Protein AF-A0A2S6TPW4-F1 (afdb_monomer_lite)

Secondary structure (DSSP, 8-state):
------------PPP-S------------PPP-EEE---BSTT--HHHHHHHHHHHHHTT-SEEE--------HHHHHHSPSPB--HHHHHHHHHTT-SS-EEE-

Sequence (105 aa):
MCKRRHVNAEKVVWLGGPVTSLLTENTGASMKFGVNLINFGPSATPEMLIRWVRIAEGLGYNSILTSDHVAITKDVATKYPAPFYEPISTLGWLAGVTTKVEIGT

Structure (mmCIF, N/CA/C/O backbone):
data_AF-A0A2S6TPW4-F1
#
_entry.id   AF-A0A2S6TPW4-F1
#
loop_
_atom_site.group_PDB
_atom_site.id
_atom_site.type_symbol
_atom_site.label_atom_id
_atom_site.label_alt_id
_atom_site.label_comp_id
_atom_site.label_asym_id
_atom_site.label_entity_id
_atom_site.label_seq_id
_atom_site.pdbx_PDB_ins_code
_atom_site.Cartn_x
_atom_site.Cartn_y
_atom_site.Cartn_z
_atom_site.occupancy
_atom_site.B_iso_or_equiv
_atom_site.auth_seq_id
_atom_site.auth_comp_id
_atom_site.auth_asym_id
_atom_site.auth_atom_id
_atom_site.pdbx_PDB_model_num
ATOM 1 N N . MET A 1 1 ? 16.940 10.076 -1.989 1.00 33.78 1 MET A N 1
ATOM 2 C CA . MET A 1 1 ? 17.588 10.732 -0.830 1.00 33.78 1 MET A CA 1
ATOM 3 C C . MET A 1 1 ? 16.483 11.402 -0.016 1.00 33.78 1 MET A C 1
ATOM 5 O O . MET A 1 1 ? 16.093 12.517 -0.332 1.00 33.78 1 MET A O 1
ATOM 9 N N . CYS A 1 2 ? 15.880 10.694 0.943 1.00 29.67 2 CYS A N 1
ATOM 10 C CA . CYS A 1 2 ? 14.821 11.256 1.783 1.00 29.67 2 CYS A CA 1
ATOM 11 C C . CYS A 1 2 ? 15.464 12.236 2.775 1.00 29.67 2 CYS A C 1
ATOM 13 O O . CYS A 1 2 ? 16.160 11.822 3.702 1.00 29.67 2 CYS A O 1
ATOM 15 N N . LYS A 1 3 ? 15.316 13.545 2.543 1.00 35.41 3 LYS A N 1
ATOM 16 C CA . LYS A 1 3 ? 15.705 14.550 3.536 1.00 35.41 3 LYS A CA 1
ATOM 17 C C . LYS A 1 3 ? 14.727 14.432 4.705 1.00 35.41 3 LYS A C 1
ATOM 19 O O . LYS A 1 3 ? 13.553 14.755 4.539 1.00 35.41 3 LYS A O 1
ATOM 24 N N . ARG A 1 4 ? 15.213 14.007 5.880 1.00 37.47 4 ARG A N 1
ATOM 25 C CA . ARG A 1 4 ? 14.509 14.214 7.156 1.00 37.47 4 ARG A CA 1
ATOM 26 C C . ARG A 1 4 ? 14.194 15.705 7.266 1.00 37.47 4 ARG A C 1
ATOM 28 O O . ARG A 1 4 ? 15.103 16.501 7.490 1.00 37.47 4 ARG A O 1
ATOM 35 N N . ARG A 1 5 ? 12.932 16.091 7.087 1.00 35.00 5 ARG A N 1
ATOM 36 C CA . ARG A 1 5 ? 12.475 17.413 7.516 1.00 35.00 5 ARG A CA 1
ATOM 37 C C . ARG A 1 5 ? 12.225 17.329 9.015 1.00 35.00 5 ARG A C 1
ATOM 39 O O . ARG A 1 5 ? 11.480 16.465 9.467 1.00 35.00 5 ARG A O 1
ATOM 46 N N . HIS A 1 6 ? 12.885 18.195 9.775 1.00 34.25 6 HIS A N 1
ATOM 47 C CA . HIS A 1 6 ? 12.424 18.541 11.112 1.00 34.25 6 HIS A CA 1
ATOM 48 C C . HIS A 1 6 ? 11.032 19.155 10.979 1.00 34.25 6 HIS A C 1
ATOM 50 O O . HIS A 1 6 ? 10.843 20.111 10.227 1.00 34.25 6 HIS A O 1
ATOM 56 N N . VAL A 1 7 ? 10.063 18.564 11.667 1.00 38.91 7 VAL A N 1
ATOM 57 C CA . VAL A 1 7 ? 8.724 19.128 11.807 1.00 38.91 7 VAL A CA 1
ATOM 58 C C . VAL A 1 7 ? 8.819 20.151 12.938 1.00 38.91 7 VAL A C 1
ATOM 60 O O . VAL A 1 7 ? 9.134 19.785 14.069 1.00 38.91 7 VAL A O 1
ATOM 63 N N . ASN A 1 8 ? 8.644 21.434 12.619 1.00 30.70 8 ASN A N 1
ATOM 64 C CA . ASN A 1 8 ? 8.593 22.503 13.614 1.00 30.70 8 ASN A CA 1
ATOM 65 C C . ASN A 1 8 ? 7.239 22.449 14.329 1.00 30.70 8 ASN A C 1
ATOM 67 O O . ASN A 1 8 ? 6.196 22.508 13.682 1.00 30.70 8 ASN A O 1
ATOM 71 N N . ALA A 1 9 ? 7.265 22.343 15.656 1.00 37.16 9 ALA A N 1
ATOM 72 C CA . ALA A 1 9 ? 6.098 22.553 16.499 1.00 37.16 9 ALA A CA 1
ATOM 73 C C . ALA A 1 9 ? 5.918 24.063 16.707 1.00 37.16 9 ALA A C 1
ATOM 75 O O . ALA A 1 9 ? 6.711 24.691 17.410 1.00 37.16 9 ALA A O 1
ATOM 76 N N . GLU A 1 10 ? 4.894 24.656 16.098 1.00 34.25 10 GLU A N 1
ATOM 77 C CA . GLU A 1 10 ? 4.501 26.028 16.409 1.00 34.25 10 GLU A CA 1
ATOM 78 C C . GLU A 1 10 ? 3.809 26.060 17.776 1.00 34.25 10 GLU A C 1
ATOM 80 O O . GLU A 1 10 ? 2.698 25.565 17.960 1.00 34.25 10 GLU A O 1
ATOM 85 N N . LYS A 1 11 ? 4.501 26.641 18.757 1.00 33.03 11 LYS A N 1
ATOM 86 C CA . LYS A 1 11 ? 3.910 27.143 19.997 1.00 33.03 11 LYS A CA 1
ATOM 87 C C . LYS A 1 11 ? 3.659 28.635 19.813 1.00 33.03 11 LYS A C 1
ATOM 89 O O . LYS A 1 11 ? 4.618 29.391 19.682 1.00 33.03 11 LYS A O 1
ATOM 94 N N . VAL A 1 12 ? 2.404 29.066 19.875 1.00 31.83 12 VAL A N 1
ATOM 95 C CA . VAL A 1 12 ? 2.058 30.476 20.100 1.00 31.83 12 VAL A CA 1
ATOM 96 C C . VAL A 1 12 ? 1.410 30.566 21.476 1.00 31.83 12 VAL A C 1
ATOM 98 O O . VAL A 1 12 ? 0.277 30.142 21.675 1.00 31.83 12 VAL A O 1
ATOM 101 N N . VAL A 1 13 ? 2.182 31.060 22.445 1.00 29.58 13 VAL A N 1
ATOM 102 C CA . VAL A 1 13 ? 1.741 31.339 23.816 1.00 29.58 13 VAL A CA 1
ATOM 103 C C . VAL A 1 13 ? 1.259 32.786 23.873 1.00 29.58 13 VAL A C 1
ATOM 105 O O . VAL A 1 13 ? 2.036 33.702 23.613 1.00 29.58 13 VAL A O 1
ATOM 108 N N . TRP A 1 14 ? 0.001 32.992 24.260 1.00 26.44 14 TRP A N 1
ATOM 109 C CA . TRP A 1 14 ? -0.501 34.289 24.715 1.00 26.44 14 TRP A CA 1
ATOM 110 C C . TRP A 1 14 ? -0.293 34.392 26.233 1.00 26.44 14 TRP A C 1
ATOM 112 O O . TRP A 1 14 ? -0.812 33.574 26.990 1.00 26.44 14 TRP A O 1
ATOM 122 N N . LEU A 1 15 ? 0.501 35.368 26.682 1.00 32.81 15 LEU A N 1
ATOM 123 C CA . LEU A 1 15 ? 0.763 35.635 28.101 1.00 32.81 15 LEU A CA 1
ATOM 124 C C . LEU A 1 15 ? -0.254 36.653 28.640 1.00 32.81 15 LEU A C 1
ATOM 126 O O . LEU A 1 15 ? -0.275 37.791 28.178 1.00 32.81 15 LEU A O 1
ATOM 130 N N . GLY A 1 16 ? -1.054 36.266 29.640 1.00 37.81 16 GLY A N 1
ATOM 131 C CA . GLY A 1 16 ? -1.912 37.206 30.374 1.00 37.81 16 GLY A CA 1
ATOM 132 C C . GLY A 1 16 ? -2.990 36.559 31.250 1.00 37.81 16 GLY A C 1
ATOM 133 O O . GLY A 1 16 ? -4.167 36.656 30.928 1.00 37.81 16 GL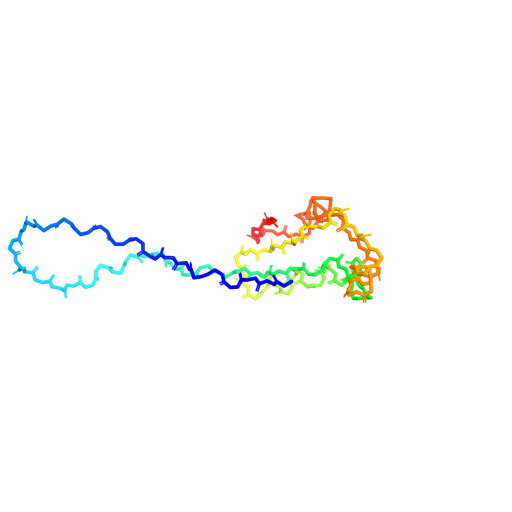Y A O 1
ATOM 134 N N . GLY A 1 17 ? -2.613 35.923 32.364 1.00 36.59 17 GLY A N 1
ATOM 135 C CA . GLY A 1 17 ? -3.550 35.439 33.389 1.00 36.59 17 GLY A CA 1
ATOM 136 C C . GLY A 1 17 ? -2.821 34.854 34.610 1.00 36.59 17 GLY A C 1
ATOM 137 O O . GLY A 1 17 ? -1.721 34.323 34.438 1.00 36.59 17 GLY A O 1
ATOM 138 N N . PRO A 1 18 ? -3.357 34.992 35.841 1.00 36.59 18 PRO A N 1
ATOM 139 C CA . PRO A 1 18 ? -2.655 34.617 37.067 1.00 36.59 18 PRO A CA 1
ATOM 140 C C . PRO A 1 18 ? -2.396 33.108 37.127 1.00 36.59 18 PRO A C 1
ATOM 142 O O . PRO A 1 18 ? -3.265 32.287 36.847 1.00 36.59 18 PRO A O 1
ATOM 145 N N . VAL A 1 19 ? -1.162 32.763 37.493 1.00 49.66 19 VAL A N 1
ATOM 146 C CA . VAL A 1 19 ? -0.646 31.398 37.604 1.00 49.66 19 VAL A CA 1
ATOM 147 C C . VAL A 1 19 ? -1.398 30.659 38.710 1.00 49.6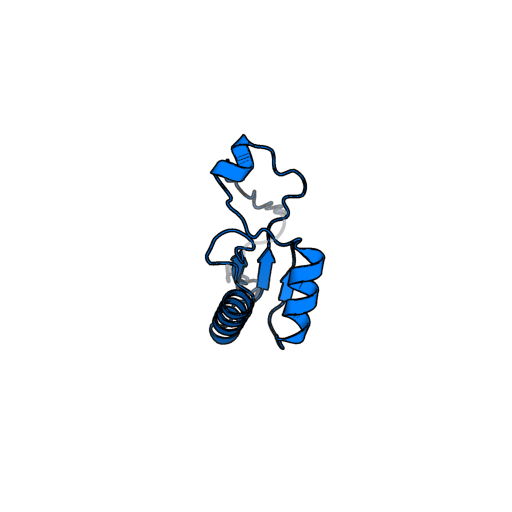6 19 VAL A C 1
ATOM 149 O O . VAL A 1 19 ? -1.174 30.893 39.896 1.00 49.66 19 VAL A O 1
ATOM 152 N N . THR A 1 20 ? -2.295 29.749 38.342 1.00 38.09 20 THR A N 1
ATOM 153 C CA . THR A 1 20 ? -2.834 28.744 39.262 1.00 38.09 20 THR A CA 1
ATOM 154 C C . THR A 1 20 ? -3.009 27.428 38.504 1.00 38.09 20 THR A C 1
ATOM 156 O O . THR A 1 20 ? -3.658 27.379 37.467 1.00 38.09 20 THR A O 1
ATOM 159 N N . SER A 1 21 ? -2.356 26.385 39.023 1.00 38.44 21 SER A N 1
ATOM 160 C CA . SER A 1 21 ? -2.349 24.982 38.577 1.00 38.44 21 SER A CA 1
ATOM 161 C C . SER A 1 21 ? -1.879 24.685 37.143 1.00 38.44 21 SER A C 1
ATOM 163 O O . SER A 1 21 ? -2.656 24.653 36.195 1.00 38.44 21 SER A O 1
ATOM 165 N N . LEU A 1 22 ? -0.599 24.314 37.023 1.00 41.47 22 LEU A N 1
ATOM 166 C CA . LEU A 1 22 ? -0.092 23.432 35.968 1.00 41.47 22 LEU A CA 1
ATOM 167 C C . LEU A 1 22 ? -0.670 22.021 36.179 1.00 41.47 22 LEU A C 1
ATOM 169 O O . LEU A 1 22 ? -0.003 21.140 36.717 1.00 41.47 22 LEU A O 1
ATOM 173 N N . LEU A 1 23 ? -1.921 21.807 35.785 1.00 39.69 23 LEU A N 1
ATOM 174 C CA . LEU A 1 23 ? -2.359 20.484 35.365 1.00 39.69 23 LEU A CA 1
ATOM 175 C C . LEU A 1 23 ? -2.140 20.450 33.861 1.00 39.69 23 LEU A C 1
ATOM 177 O O . LEU A 1 23 ? -2.702 21.250 33.123 1.00 39.69 23 LEU A O 1
ATOM 181 N N . THR A 1 24 ? -1.247 19.572 33.426 1.00 44.38 24 THR A N 1
ATOM 182 C CA . THR A 1 24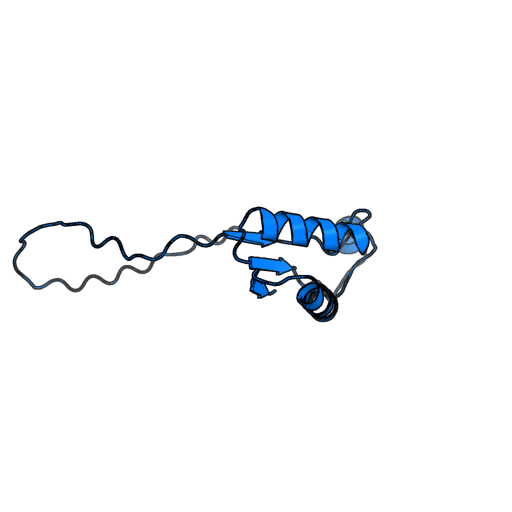 ? -1.065 19.195 32.028 1.00 44.38 24 THR A CA 1
ATOM 183 C C . THR A 1 24 ? -2.425 19.019 31.358 1.00 44.38 24 THR A C 1
ATOM 185 O O . THR A 1 24 ? -3.105 18.022 31.602 1.00 44.38 24 THR A O 1
ATOM 188 N N . GLU A 1 25 ? -2.809 19.960 30.497 1.00 47.03 25 GLU A N 1
ATOM 189 C CA . GLU A 1 25 ? -3.779 19.707 29.440 1.00 47.03 25 GLU A CA 1
ATOM 190 C C . GLU A 1 25 ? -3.165 18.639 28.533 1.00 47.03 25 GLU A C 1
ATOM 192 O O . GLU A 1 25 ? -2.429 18.915 27.584 1.00 47.03 25 GLU A O 1
ATOM 197 N N . ASN A 1 26 ? -3.412 17.379 28.883 1.00 49.81 26 ASN A N 1
ATOM 198 C CA . ASN A 1 26 ? -3.203 16.256 27.995 1.00 49.81 26 ASN A CA 1
ATOM 199 C C . ASN A 1 26 ? -4.235 16.419 26.879 1.00 49.81 26 ASN A C 1
ATOM 201 O O . ASN A 1 26 ? -5.368 15.952 26.997 1.00 49.81 26 ASN A O 1
ATOM 205 N N . THR A 1 27 ? -3.881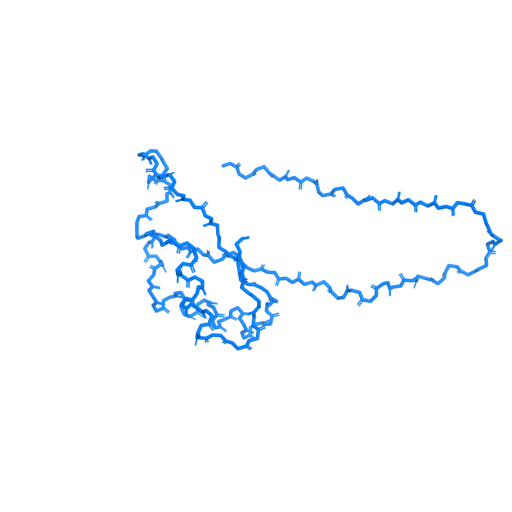 17.168 25.835 1.00 53.03 27 THR A N 1
ATOM 206 C CA . THR A 1 27 ? -4.655 17.187 24.595 1.00 53.03 27 THR A CA 1
ATOM 207 C C . THR A 1 27 ? -4.818 15.729 24.171 1.00 53.03 27 THR A C 1
ATOM 209 O O . THR A 1 27 ? -3.846 15.044 23.871 1.00 53.03 27 THR A O 1
ATOM 212 N N . GLY A 1 28 ? -6.046 15.215 24.261 1.00 53.91 28 GLY A N 1
ATOM 213 C CA . GLY A 1 28 ? -6.395 13.805 24.075 1.00 53.91 28 GLY A CA 1
ATOM 214 C C . GLY A 1 28 ? -6.261 13.311 22.633 1.00 53.91 28 GLY A C 1
ATOM 215 O O . GLY A 1 28 ? -7.115 12.569 22.161 1.00 53.91 28 GLY A O 1
ATOM 216 N N . ALA A 1 29 ? -5.224 13.727 21.909 1.00 65.12 29 ALA A N 1
ATOM 217 C CA . ALA A 1 29 ? -4.874 13.176 20.616 1.00 65.12 29 ALA A CA 1
ATOM 218 C C . ALA A 1 29 ? -3.964 11.962 20.840 1.00 65.12 29 ALA A C 1
ATOM 220 O O . ALA A 1 29 ? -2.751 12.084 21.004 1.00 65.12 29 ALA A O 1
ATOM 221 N N . SER A 1 30 ? -4.558 10.768 20.855 1.00 80.56 30 SER A N 1
ATOM 222 C CA . SER A 1 30 ? -3.794 9.524 20.750 1.00 80.56 30 SER A CA 1
ATOM 223 C C . SER A 1 30 ? -2.947 9.553 19.473 1.00 80.56 30 SER A C 1
ATOM 225 O O . SER A 1 30 ? -3.474 9.823 18.390 1.00 80.56 30 SER A O 1
ATOM 227 N N . MET A 1 31 ? -1.648 9.272 19.590 1.00 91.75 31 MET A N 1
ATOM 228 C CA . MET A 1 31 ? -0.736 9.233 18.445 1.00 91.75 31 MET A CA 1
ATOM 229 C C . MET A 1 31 ? -1.188 8.172 17.431 1.00 91.75 31 MET A C 1
ATOM 231 O O . MET A 1 31 ? -1.376 7.013 17.796 1.00 91.75 31 MET A O 1
ATOM 235 N N . LYS A 1 32 ? -1.350 8.576 16.164 1.00 93.19 32 LYS A N 1
ATOM 236 C CA . LYS A 1 32 ? -1.651 7.669 15.049 1.00 93.19 32 LYS A CA 1
ATOM 237 C C . LYS A 1 32 ? -0.362 7.201 14.374 1.00 93.19 32 LYS A C 1
ATOM 239 O O . LYS A 1 32 ? 0.541 8.007 14.147 1.00 93.19 32 LYS A O 1
ATOM 244 N N . PHE A 1 33 ? -0.309 5.928 13.993 1.00 95.31 33 PHE A N 1
ATOM 245 C CA . PHE A 1 33 ? 0.815 5.339 13.266 1.00 95.31 33 PHE A CA 1
ATOM 246 C C . PHE A 1 33 ? 0.383 4.864 11.882 1.00 95.31 33 PHE A C 1
ATOM 248 O O . PHE A 1 33 ? -0.629 4.179 11.739 1.00 95.31 33 PHE A O 1
ATOM 255 N N . GLY A 1 34 ? 1.185 5.204 10.876 1.00 95.12 34 GLY A N 1
ATOM 256 C CA . GLY A 1 34 ? 1.016 4.745 9.502 1.00 95.12 34 GLY A CA 1
ATOM 257 C C . GLY A 1 34 ? 2.201 3.911 9.030 1.00 95.12 34 GLY A C 1
ATOM 258 O O . GLY A 1 34 ? 3.312 4.045 9.551 1.00 95.12 34 GLY A O 1
ATOM 259 N N . VAL A 1 35 ? 1.972 3.066 8.027 1.00 96.12 35 VAL A N 1
ATOM 260 C CA . VAL A 1 35 ? 3.015 2.268 7.371 1.00 96.12 35 VAL A CA 1
ATOM 261 C C . VAL A 1 35 ? 3.117 2.627 5.893 1.00 96.12 35 VAL A C 1
ATOM 263 O O . VAL A 1 35 ? 2.108 2.762 5.209 1.00 96.12 35 VAL A O 1
ATOM 266 N N . ASN A 1 36 ? 4.345 2.765 5.389 1.00 95.50 36 ASN A N 1
ATOM 267 C CA . ASN A 1 36 ? 4.586 2.932 3.959 1.00 95.50 36 ASN A CA 1
ATOM 268 C C . ASN A 1 36 ? 4.674 1.557 3.281 1.00 95.50 36 ASN A C 1
ATOM 270 O O . ASN A 1 36 ? 5.668 0.844 3.440 1.00 95.50 36 ASN A O 1
ATOM 274 N N . LEU A 1 37 ? 3.641 1.197 2.527 1.00 94.94 37 LEU A N 1
ATOM 275 C CA . LEU A 1 37 ? 3.577 -0.005 1.712 1.00 94.94 37 LEU A CA 1
ATOM 276 C C . LEU A 1 37 ? 4.486 0.139 0.489 1.00 94.94 37 LEU A C 1
ATOM 278 O O . LEU A 1 37 ? 4.394 1.099 -0.275 1.00 94.94 37 LEU A O 1
ATOM 282 N N . ILE A 1 38 ? 5.356 -0.851 0.308 1.00 93.19 38 ILE A N 1
ATOM 283 C CA . ILE A 1 38 ? 6.273 -0.923 -0.827 1.00 93.19 38 ILE A CA 1
ATOM 284 C C . ILE A 1 38 ? 5.539 -1.523 -2.029 1.00 93.19 38 ILE A C 1
ATOM 286 O O . ILE A 1 38 ? 5.111 -2.675 -1.994 1.00 93.19 38 ILE A O 1
ATOM 290 N N . ASN A 1 39 ? 5.422 -0.733 -3.094 1.00 92.56 39 ASN A N 1
ATOM 291 C CA . ASN A 1 39 ? 4.743 -1.052 -4.354 1.00 92.56 39 ASN A CA 1
ATOM 292 C C . ASN A 1 39 ? 5.707 -1.427 -5.492 1.00 92.56 39 ASN A C 1
ATOM 294 O O . ASN A 1 39 ? 5.297 -1.447 -6.654 1.00 92.56 39 ASN A O 1
ATOM 298 N N . PHE A 1 40 ? 6.975 -1.703 -5.177 1.00 92.81 40 PHE A N 1
ATOM 299 C CA . PHE A 1 40 ? 7.976 -2.088 -6.165 1.00 92.81 40 PHE A CA 1
ATOM 300 C C . PHE A 1 40 ? 8.827 -3.291 -5.739 1.00 92.81 40 PHE A C 1
ATOM 302 O O . PHE A 1 40 ? 8.953 -3.617 -4.556 1.00 92.81 40 PHE A O 1
ATOM 309 N N . GLY A 1 41 ? 9.470 -3.914 -6.722 1.00 92.25 41 GLY A N 1
ATOM 310 C CA . GLY A 1 41 ? 10.453 -4.975 -6.548 1.00 92.25 41 GLY A CA 1
ATOM 311 C C . GLY A 1 41 ? 9.861 -6.377 -6.384 1.00 92.25 41 GLY A C 1
ATOM 312 O O . GLY A 1 41 ? 8.644 -6.551 -6.372 1.00 92.25 41 GLY A O 1
ATOM 313 N N . PRO A 1 42 ? 10.717 -7.404 -6.225 1.00 90.81 42 PRO A N 1
ATOM 314 C CA . PRO A 1 42 ? 10.305 -8.813 -6.258 1.00 90.81 42 PRO A CA 1
ATOM 315 C C . PRO A 1 42 ? 9.249 -9.201 -5.215 1.00 90.81 42 PRO A C 1
ATOM 317 O O . PRO A 1 42 ? 8.512 -10.164 -5.406 1.00 90.81 42 PRO A O 1
ATOM 320 N N . SER A 1 43 ? 9.168 -8.451 -4.113 1.00 89.38 43 SER A N 1
ATOM 321 C CA . SER A 1 43 ? 8.194 -8.671 -3.040 1.00 89.38 43 SER A CA 1
ATOM 322 C C . SER A 1 43 ? 6.849 -7.980 -3.281 1.00 89.38 43 SER A C 1
ATOM 324 O O . SER A 1 43 ? 5.908 -8.232 -2.532 1.00 89.38 43 SER A O 1
ATOM 326 N N . ALA A 1 44 ? 6.725 -7.131 -4.303 1.00 93.06 44 ALA A N 1
ATOM 327 C CA . ALA A 1 44 ? 5.468 -6.506 -4.695 1.00 93.06 44 ALA A CA 1
ATOM 328 C C . ALA A 1 44 ? 4.663 -7.466 -5.594 1.00 93.06 44 ALA A C 1
ATOM 330 O O . ALA A 1 44 ? 4.393 -7.200 -6.763 1.00 93.06 44 ALA A O 1
ATOM 331 N N . THR A 1 45 ? 4.291 -8.630 -5.059 1.00 95.56 45 THR A N 1
ATOM 332 C CA . THR A 1 45 ? 3.283 -9.494 -5.695 1.00 95.56 45 THR A CA 1
ATOM 333 C C . THR A 1 45 ? 1.898 -9.153 -5.142 1.00 95.56 45 THR A C 1
ATOM 335 O O . THR A 1 45 ? 1.807 -8.737 -3.981 1.00 95.56 45 THR A O 1
ATOM 338 N N . PRO A 1 46 ? 0.808 -9.343 -5.905 1.00 95.44 46 PRO A N 1
ATOM 339 C CA . PRO A 1 46 ? -0.549 -9.082 -5.420 1.00 95.44 46 PRO A CA 1
ATOM 340 C C . PRO A 1 46 ? -0.861 -9.783 -4.088 1.00 95.44 46 PRO A C 1
ATOM 342 O O . PRO A 1 46 ? -1.389 -9.170 -3.159 1.00 95.44 46 PRO A O 1
ATOM 345 N N . GLU A 1 47 ? -0.459 -11.046 -3.940 1.00 96.50 47 GLU A N 1
ATOM 346 C CA . GLU A 1 47 ? -0.688 -11.829 -2.721 1.00 96.50 47 GLU A CA 1
ATOM 347 C C . GLU A 1 47 ? 0.079 -11.241 -1.537 1.00 96.50 47 GLU A C 1
ATOM 349 O O . GLU A 1 47 ? -0.407 -11.247 -0.405 1.00 96.50 47 GLU A O 1
ATOM 354 N N . MET A 1 48 ? 1.291 -10.744 -1.786 1.00 96.38 48 MET A N 1
ATOM 355 C CA . MET A 1 48 ? 2.120 -10.147 -0.752 1.00 96.38 48 MET A CA 1
ATOM 356 C C . MET A 1 48 ? 1.576 -8.783 -0.320 1.00 96.38 48 MET A C 1
ATOM 358 O O . MET A 1 48 ? 1.520 -8.521 0.879 1.00 96.38 48 MET A O 1
ATOM 362 N N . LEU A 1 49 ? 1.102 -7.954 -1.256 1.00 96.19 49 LEU A N 1
ATOM 363 C CA . LEU A 1 49 ? 0.456 -6.674 -0.946 1.00 96.19 49 LEU A CA 1
ATOM 364 C C . LEU A 1 49 ? -0.782 -6.873 -0.060 1.00 96.19 49 LEU A C 1
ATOM 366 O O . LEU A 1 49 ? -0.898 -6.225 0.980 1.00 96.19 49 LEU A O 1
ATOM 370 N N . ILE A 1 50 ? -1.646 -7.840 -0.395 1.00 97.12 50 ILE A N 1
ATOM 371 C CA . ILE A 1 50 ? -2.804 -8.202 0.440 1.00 97.12 50 ILE A CA 1
ATOM 372 C C . ILE A 1 50 ? -2.355 -8.649 1.837 1.00 97.12 50 ILE A C 1
ATOM 374 O O . ILE A 1 50 ? -2.940 -8.233 2.840 1.00 97.12 50 ILE A O 1
ATOM 378 N N . ARG A 1 51 ? -1.322 -9.500 1.929 1.00 96.81 51 ARG A N 1
ATOM 379 C CA . ARG A 1 51 ? -0.801 -9.966 3.224 1.00 96.81 51 ARG A CA 1
ATOM 380 C C . ARG A 1 51 ? -0.294 -8.810 4.082 1.00 96.81 51 ARG A C 1
ATOM 382 O O . ARG A 1 51 ? -0.671 -8.737 5.247 1.00 96.81 51 ARG A O 1
ATOM 389 N N . TRP A 1 52 ? 0.514 -7.908 3.525 1.00 95.50 52 TRP A N 1
ATOM 390 C CA . TRP A 1 52 ? 1.050 -6.757 4.259 1.00 95.50 52 TRP A CA 1
ATOM 391 C C . TRP A 1 52 ? -0.049 -5.859 4.806 1.00 95.50 52 TRP A C 1
ATOM 393 O O . TRP A 1 52 ? -0.008 -5.476 5.971 1.00 95.50 52 TRP A O 1
ATOM 403 N N . VAL A 1 53 ? -1.049 -5.575 3.979 1.00 96.31 53 VAL A N 1
ATOM 404 C CA . VAL A 1 53 ? -2.174 -4.718 4.343 1.00 96.31 53 VAL A CA 1
ATOM 405 C C . VAL A 1 53 ? -3.002 -5.333 5.471 1.00 96.31 53 VAL A C 1
ATOM 407 O O . VAL A 1 53 ? -3.296 -4.659 6.455 1.00 96.31 53 VAL A O 1
ATOM 410 N N . ARG A 1 54 ? -3.293 -6.636 5.395 1.00 96.56 54 ARG A N 1
ATOM 411 C CA . ARG A 1 54 ? -3.998 -7.362 6.465 1.00 96.56 54 ARG A CA 1
ATOM 412 C C . ARG A 1 54 ? -3.200 -7.426 7.761 1.00 96.56 54 ARG A C 1
ATOM 414 O O . ARG A 1 54 ? -3.784 -7.325 8.833 1.00 96.56 54 ARG A O 1
ATOM 421 N N . ILE A 1 55 ? -1.881 -7.599 7.674 1.00 96.50 55 ILE A N 1
ATOM 422 C CA . ILE A 1 55 ? -1.005 -7.579 8.850 1.00 96.50 55 ILE A CA 1
ATOM 423 C C . ILE A 1 55 ? -1.016 -6.187 9.483 1.00 96.50 55 ILE A C 1
ATOM 425 O O . ILE A 1 55 ? -1.212 -6.079 10.688 1.00 96.50 55 ILE A O 1
ATOM 429 N N . ALA A 1 56 ? -0.856 -5.124 8.693 1.00 96.50 56 ALA A N 1
ATOM 430 C CA . ALA A 1 56 ? -0.876 -3.754 9.199 1.00 96.50 56 ALA A CA 1
ATOM 431 C C . ALA A 1 56 ? -2.219 -3.411 9.867 1.00 96.50 56 ALA A C 1
ATOM 433 O O . ALA A 1 56 ? -2.239 -2.907 10.990 1.00 96.50 56 ALA A O 1
ATOM 434 N N . GLU A 1 57 ? -3.337 -3.754 9.225 1.00 96.56 57 GLU A N 1
ATOM 435 C CA . GLU A 1 57 ? -4.675 -3.561 9.791 1.00 96.56 57 GLU A CA 1
ATOM 436 C C . GLU A 1 57 ? -4.885 -4.403 11.063 1.00 96.56 57 GLU A C 1
ATOM 438 O O . GLU A 1 57 ? -5.370 -3.892 12.072 1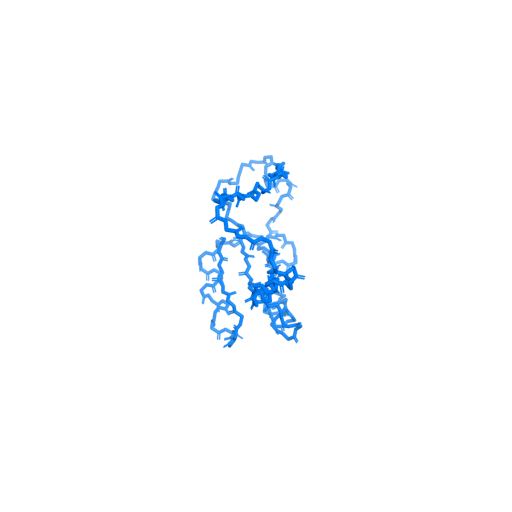.00 96.56 57 GLU A O 1
ATOM 443 N N . GLY A 1 58 ? -4.459 -5.672 11.062 1.00 96.81 58 GLY A N 1
ATOM 444 C CA . GLY A 1 58 ? -4.561 -6.569 12.217 1.00 96.81 58 GLY A CA 1
ATOM 445 C C . GLY A 1 58 ? -3.697 -6.152 13.412 1.00 96.81 58 GLY A C 1
ATOM 446 O O . GLY A 1 58 ? -4.068 -6.410 14.554 1.00 96.81 58 GLY A O 1
ATOM 447 N N . LEU A 1 59 ? -2.577 -5.470 13.162 1.00 96.75 59 LEU A N 1
ATOM 448 C CA . LEU A 1 59 ? -1.720 -4.875 14.191 1.00 96.75 59 LEU A CA 1
ATOM 449 C C . LEU A 1 59 ? -2.238 -3.519 14.699 1.00 96.75 59 LEU A C 1
ATOM 451 O O . LEU A 1 59 ? -1.669 -2.970 15.640 1.00 96.75 59 LEU A O 1
ATOM 455 N N . GLY A 1 60 ? -3.308 -2.980 14.107 1.00 95.25 60 GLY A N 1
ATOM 456 C CA . GLY A 1 60 ? -3.922 -1.726 14.539 1.00 95.25 60 GLY A CA 1
ATOM 457 C C . GLY A 1 60 ? -3.228 -0.466 14.021 1.00 95.25 60 GLY A C 1
ATOM 458 O O . GLY A 1 60 ? -3.390 0.595 14.625 1.00 95.25 60 GLY A O 1
ATOM 459 N N . TYR A 1 61 ? -2.475 -0.548 12.917 1.00 96.62 61 TYR A N 1
ATOM 460 C CA . TYR A 1 61 ? -2.011 0.661 12.233 1.00 96.62 61 TYR A CA 1
ATOM 461 C C . TYR A 1 61 ? -3.207 1.480 11.748 1.00 96.62 61 TYR A C 1
ATOM 463 O O . TYR A 1 61 ? -4.206 0.942 11.271 1.00 96.62 61 TYR A O 1
ATOM 471 N N . ASN A 1 62 ? -3.095 2.799 11.865 1.00 96.38 62 ASN A N 1
ATOM 472 C CA . ASN A 1 62 ? -4.167 3.712 11.498 1.00 96.38 62 ASN A CA 1
ATOM 473 C C . ASN A 1 62 ? -4.227 3.939 9.994 1.00 96.38 62 ASN A C 1
ATOM 475 O O . ASN A 1 62 ? -5.323 4.102 9.468 1.00 96.38 62 ASN A O 1
ATOM 479 N N . SER A 1 63 ? -3.075 3.955 9.318 1.00 96.31 63 SER A N 1
ATOM 480 C CA . SER A 1 63 ? -3.013 4.233 7.887 1.00 96.31 63 SER A CA 1
ATOM 481 C C . SER A 1 63 ? -1.985 3.397 7.130 1.00 96.31 63 SER A C 1
ATOM 483 O O . SER A 1 63 ? -0.942 3.001 7.659 1.00 96.31 63 SER A O 1
ATOM 485 N N . ILE A 1 64 ? -2.278 3.162 5.853 1.00 96.88 64 ILE A N 1
ATOM 486 C CA . ILE A 1 64 ? -1.347 2.632 4.861 1.00 96.88 64 ILE A CA 1
ATOM 487 C C . ILE A 1 64 ? -1.117 3.706 3.807 1.00 96.88 64 ILE A C 1
ATOM 489 O O . ILE A 1 64 ? -2.062 4.276 3.262 1.00 96.88 64 ILE A O 1
ATOM 493 N N . LEU A 1 65 ? 0.157 3.969 3.543 1.00 96.00 65 LEU A N 1
ATOM 494 C CA . LEU A 1 65 ? 0.628 4.990 2.621 1.00 96.00 65 LEU A CA 1
ATOM 495 C C . LEU A 1 65 ? 1.466 4.343 1.522 1.00 96.00 65 LEU A C 1
ATOM 497 O O . LEU A 1 65 ? 2.193 3.388 1.791 1.00 96.00 65 LEU A O 1
ATOM 501 N N . THR A 1 66 ? 1.416 4.858 0.299 1.00 94.44 66 THR A N 1
ATOM 502 C CA . THR A 1 66 ? 2.317 4.417 -0.774 1.00 94.44 66 THR A CA 1
ATOM 503 C C . THR A 1 66 ? 2.889 5.613 -1.508 1.00 94.44 66 THR A C 1
ATOM 505 O O . THR A 1 66 ? 2.163 6.480 -1.981 1.00 94.44 66 THR A O 1
ATOM 508 N N . SER A 1 67 ? 4.215 5.617 -1.640 1.00 90.12 67 SER A N 1
ATOM 509 C CA . SER A 1 67 ? 4.945 6.641 -2.382 1.00 90.12 67 SER A CA 1
ATOM 510 C C . SER A 1 67 ? 4.677 6.560 -3.887 1.00 90.12 67 SER A C 1
ATOM 512 O O . SER A 1 67 ? 4.717 5.476 -4.473 1.00 90.12 67 SER A O 1
ATOM 514 N N . ASP A 1 68 ? 4.489 7.721 -4.515 1.00 88.81 68 ASP A N 1
ATOM 515 C CA . ASP A 1 68 ? 4.329 7.838 -5.964 1.00 88.81 68 ASP A CA 1
ATOM 516 C C . ASP A 1 68 ? 5.647 8.141 -6.689 1.00 88.81 68 ASP A C 1
ATOM 518 O O . ASP A 1 68 ? 6.412 9.041 -6.319 1.00 88.81 68 ASP A O 1
ATOM 522 N N . HIS A 1 69 ? 5.900 7.376 -7.751 1.00 85.25 69 HIS A N 1
ATOM 523 C CA . HIS A 1 69 ? 7.071 7.479 -8.613 1.00 85.25 69 HIS A CA 1
ATOM 524 C C . HIS A 1 69 ? 6.665 7.321 -10.087 1.00 85.25 69 HIS A C 1
ATOM 526 O O . HIS A 1 69 ? 6.802 6.252 -10.674 1.00 85.25 69 HIS A O 1
ATOM 532 N N . VAL A 1 70 ? 6.207 8.414 -10.702 1.00 79.44 70 VAL A N 1
ATOM 533 C CA . VAL A 1 70 ? 5.766 8.433 -12.112 1.00 79.44 70 VAL A CA 1
ATOM 534 C C . VAL A 1 70 ? 6.932 8.313 -13.104 1.00 79.44 70 VAL A C 1
ATOM 536 O O . VAL A 1 70 ? 6.818 7.655 -14.135 1.00 79.44 70 VAL A O 1
ATOM 539 N N . ALA A 1 71 ? 8.074 8.943 -12.812 1.00 83.75 71 ALA A N 1
ATOM 540 C CA . ALA A 1 71 ? 9.235 8.953 -13.701 1.00 83.75 71 ALA A CA 1
ATOM 541 C C . ALA A 1 71 ? 10.330 8.003 -13.196 1.00 83.75 71 ALA A C 1
ATOM 543 O O . ALA A 1 71 ? 11.081 8.334 -12.277 1.00 83.75 71 ALA A O 1
ATOM 544 N N . ILE A 1 72 ? 10.449 6.833 -13.831 1.00 84.31 72 ILE A N 1
ATOM 545 C CA . ILE A 1 72 ? 11.494 5.847 -13.530 1.00 84.31 72 ILE A CA 1
ATOM 546 C C . ILE A 1 72 ? 12.605 5.947 -14.581 1.00 84.31 72 ILE A C 1
ATOM 548 O O . ILE A 1 72 ? 12.571 5.306 -15.631 1.00 84.31 72 ILE A O 1
ATOM 552 N N . THR A 1 73 ? 13.606 6.786 -14.312 1.00 88.88 73 THR A N 1
ATOM 553 C CA . THR A 1 73 ? 14.825 6.862 -15.131 1.00 88.88 73 THR A CA 1
ATOM 554 C C . THR A 1 73 ? 15.672 5.594 -14.969 1.00 88.88 73 THR A C 1
ATOM 556 O O . THR A 1 73 ? 15.512 4.841 -14.007 1.00 88.88 73 THR A O 1
ATOM 559 N N . LYS A 1 74 ? 16.609 5.340 -15.894 1.00 87.69 74 LYS A N 1
ATOM 560 C CA . LYS A 1 74 ? 17.454 4.127 -15.860 1.00 87.69 74 LYS A CA 1
ATOM 561 C C . LYS A 1 74 ? 18.223 3.965 -14.540 1.00 87.69 74 LYS A C 1
ATOM 563 O O . LYS A 1 74 ? 18.358 2.852 -14.053 1.00 87.69 74 LYS A O 1
ATOM 568 N N . ASP A 1 75 ? 18.702 5.055 -13.947 1.00 88.88 75 ASP A N 1
ATOM 569 C CA . ASP A 1 75 ? 19.409 5.043 -12.660 1.00 88.88 75 ASP A CA 1
ATOM 570 C C . ASP A 1 75 ? 18.478 4.799 -11.457 1.00 88.88 75 ASP A C 1
ATOM 572 O O . ASP A 1 75 ? 18.895 4.203 -10.460 1.00 88.88 75 ASP A O 1
ATOM 576 N N . VAL A 1 76 ? 17.213 5.217 -11.557 1.00 85.31 76 VAL A N 1
ATOM 577 C CA . VAL A 1 76 ? 16.168 4.961 -10.557 1.00 85.31 76 VAL A CA 1
ATOM 578 C C . VAL A 1 76 ? 15.706 3.505 -10.639 1.00 85.31 76 VAL A C 1
ATOM 580 O O . VAL A 1 76 ? 15.614 2.854 -9.601 1.00 85.31 76 VAL A O 1
ATOM 583 N N . ALA A 1 77 ? 15.527 2.954 -11.844 1.00 85.56 77 ALA A N 1
ATOM 584 C CA . ALA A 1 77 ? 15.168 1.548 -12.063 1.00 85.56 77 ALA A CA 1
ATOM 585 C C . ALA A 1 77 ? 16.170 0.568 -11.426 1.00 85.56 77 ALA A C 1
ATOM 587 O O . ALA A 1 77 ? 15.781 -0.480 -10.919 1.00 85.56 77 ALA A O 1
ATOM 588 N N . THR A 1 78 ? 17.459 0.923 -11.389 1.00 86.19 78 THR A N 1
ATOM 589 C CA . THR A 1 78 ? 18.494 0.119 -10.717 1.00 86.19 78 THR A CA 1
ATOM 590 C C . THR A 1 78 ? 18.285 0.041 -9.202 1.00 86.19 78 THR A C 1
ATOM 592 O O . THR A 1 78 ? 18.650 -0.951 -8.577 1.00 86.19 78 THR A O 1
ATOM 595 N N . LYS A 1 79 ? 17.713 1.085 -8.591 1.00 85.81 79 LYS A N 1
ATOM 596 C CA . LYS A 1 79 ? 17.448 1.145 -7.142 1.00 85.81 79 LYS A CA 1
ATOM 597 C C . LYS A 1 79 ? 16.078 0.586 -6.777 1.00 85.81 79 LYS A C 1
ATOM 599 O O . LYS A 1 79 ? 15.906 0.072 -5.676 1.00 85.81 79 LYS A O 1
ATOM 604 N N . TYR A 1 80 ? 15.128 0.697 -7.695 1.00 86.38 80 TYR A N 1
ATOM 605 C CA . TYR A 1 80 ? 13.740 0.311 -7.510 1.00 86.38 80 TYR A CA 1
ATOM 606 C C . TYR A 1 80 ? 13.344 -0.632 -8.656 1.00 86.38 80 TYR A C 1
ATOM 608 O O . TYR A 1 80 ? 12.829 -0.186 -9.684 1.00 86.38 80 TYR A O 1
ATOM 616 N N . PRO A 1 81 ? 13.673 -1.929 -8.531 1.00 88.00 81 PRO A N 1
ATOM 617 C CA . PRO A 1 81 ? 13.429 -2.894 -9.592 1.00 88.00 81 PRO A CA 1
ATOM 618 C C . PRO A 1 81 ? 11.931 -3.150 -9.787 1.00 88.00 81 PRO A C 1
ATOM 620 O O . PRO A 1 81 ? 11.122 -2.924 -8.890 1.00 88.00 81 PRO A O 1
ATOM 623 N N . ALA A 1 82 ? 11.575 -3.672 -10.958 1.00 88.62 82 ALA A N 1
ATOM 624 C CA . ALA A 1 82 ? 10.218 -4.113 -11.264 1.00 88.62 82 ALA A CA 1
ATOM 625 C C . ALA A 1 82 ? 9.796 -5.347 -10.424 1.00 88.62 82 ALA A C 1
ATOM 627 O O . ALA A 1 82 ? 10.671 -6.074 -9.937 1.00 88.62 82 ALA A O 1
ATOM 628 N N . PRO A 1 83 ? 8.483 -5.641 -10.299 1.00 90.88 83 PRO A N 1
ATOM 629 C CA . PRO A 1 83 ? 7.326 -4.855 -10.764 1.00 90.88 83 PRO A CA 1
ATOM 630 C C . PRO A 1 83 ? 7.218 -3.492 -10.074 1.00 90.88 83 PRO A C 1
ATOM 632 O O . PRO A 1 83 ? 7.803 -3.305 -9.019 1.00 90.88 83 PRO A O 1
ATOM 635 N N . PHE A 1 84 ? 6.509 -2.542 -10.685 1.00 91.00 84 PHE A N 1
ATOM 636 C CA . PHE A 1 84 ? 6.253 -1.208 -10.133 1.00 91.00 84 PHE A CA 1
ATOM 637 C C . PHE A 1 84 ? 4.776 -0.890 -10.325 1.00 91.00 84 PHE A C 1
ATOM 639 O O . PHE A 1 84 ? 4.316 -0.855 -11.467 1.00 91.00 84 PHE A O 1
ATOM 646 N N . TYR A 1 85 ? 4.036 -0.683 -9.239 1.00 92.94 85 TYR A N 1
ATOM 647 C CA . TYR A 1 85 ? 2.614 -0.369 -9.343 1.00 92.94 85 TYR A CA 1
ATOM 648 C C . TYR A 1 85 ? 2.323 1.104 -9.110 1.00 92.94 85 TYR A C 1
ATOM 650 O O . TYR A 1 85 ? 2.875 1.732 -8.212 1.00 92.94 85 TYR A O 1
ATOM 658 N N . GLU A 1 86 ? 1.398 1.631 -9.900 1.00 92.62 86 GLU A N 1
ATOM 659 C CA . GLU A 1 86 ? 0.878 2.984 -9.743 1.00 92.62 86 GLU A CA 1
ATOM 660 C C . GLU A 1 86 ? 0.043 3.074 -8.441 1.00 92.62 86 GLU A C 1
ATOM 662 O O . GLU A 1 86 ? -0.809 2.201 -8.209 1.00 92.62 86 GLU A O 1
ATOM 667 N N . PRO A 1 87 ? 0.298 4.055 -7.550 1.00 93.69 87 PRO A N 1
ATOM 668 C CA . PRO A 1 87 ? -0.316 4.092 -6.224 1.00 93.69 87 PRO A CA 1
ATOM 669 C C . PRO A 1 87 ? -1.835 4.220 -6.220 1.00 93.69 87 PRO A C 1
ATOM 671 O O . PRO A 1 87 ? -2.469 3.514 -5.445 1.00 93.69 87 PRO A O 1
ATOM 674 N N . ILE A 1 88 ? -2.444 5.062 -7.059 1.00 94.25 88 ILE A N 1
ATOM 675 C CA . ILE A 1 88 ? -3.896 5.306 -7.021 1.00 94.25 88 ILE A CA 1
ATOM 676 C C . ILE A 1 88 ? -4.654 4.013 -7.325 1.00 94.25 88 ILE A C 1
ATOM 678 O O . ILE A 1 88 ? -5.538 3.609 -6.568 1.00 94.25 88 ILE A O 1
ATOM 682 N N . SER A 1 89 ? -4.270 3.324 -8.397 1.00 95.06 89 SER A N 1
ATOM 683 C CA . SER A 1 89 ? -4.892 2.065 -8.809 1.00 95.06 89 SER A CA 1
ATOM 684 C C . SER A 1 89 ? -4.660 0.957 -7.776 1.00 95.06 89 SER A C 1
ATOM 686 O O . SER A 1 89 ? -5.575 0.201 -7.446 1.00 95.06 89 SER A O 1
ATOM 688 N N . THR A 1 90 ? -3.448 0.884 -7.218 1.00 95.56 90 THR A N 1
ATOM 689 C CA . THR A 1 90 ? -3.077 -0.125 -6.211 1.00 95.56 90 THR A CA 1
ATOM 690 C C . THR A 1 90 ? -3.830 0.079 -4.906 1.00 95.56 90 THR A C 1
ATOM 692 O O . THR A 1 90 ? -4.406 -0.862 -4.367 1.00 95.56 90 THR A O 1
ATOM 695 N N . LEU A 1 91 ? -3.850 1.309 -4.399 1.00 96.06 91 LEU A N 1
ATOM 696 C CA . LEU A 1 91 ? -4.527 1.666 -3.160 1.00 96.06 91 LEU A CA 1
ATOM 697 C C . LEU A 1 91 ? -6.047 1.555 -3.308 1.00 96.06 91 LEU A C 1
ATOM 699 O O . LEU A 1 91 ? -6.702 1.060 -2.397 1.00 96.06 91 LEU A O 1
ATOM 703 N N . GLY A 1 92 ? -6.605 1.922 -4.467 1.00 96.50 92 GLY A N 1
ATOM 704 C CA . GLY A 1 92 ? -8.022 1.716 -4.774 1.00 96.50 92 GLY A CA 1
ATOM 705 C C . GLY A 1 92 ? -8.421 0.238 -4.772 1.00 96.50 92 GLY A C 1
ATOM 706 O O . GLY A 1 92 ? -9.454 -0.125 -4.213 1.00 96.50 92 GLY A O 1
ATOM 707 N N . TRP A 1 93 ? -7.579 -0.639 -5.325 1.00 96.75 93 TRP A N 1
ATOM 708 C CA . TRP A 1 93 ? -7.783 -2.086 -5.235 1.00 96.75 93 TRP A CA 1
ATOM 709 C C . TRP A 1 93 ? -7.677 -2.598 -3.791 1.00 96.75 93 TRP A C 1
ATOM 711 O O . TRP A 1 93 ? -8.529 -3.366 -3.341 1.00 96.75 93 TRP A O 1
ATOM 721 N N . LEU A 1 94 ? -6.670 -2.137 -3.041 1.00 96.69 94 LEU A N 1
ATOM 722 C CA . LEU A 1 94 ? -6.451 -2.550 -1.654 1.00 96.69 94 LEU A CA 1
ATOM 723 C C . LEU A 1 94 ? -7.547 -2.057 -0.699 1.00 96.69 94 LEU A C 1
ATOM 725 O O . LEU A 1 94 ? -7.873 -2.757 0.257 1.00 96.69 94 LEU A O 1
ATOM 729 N N . ALA A 1 95 ? -8.180 -0.921 -0.994 1.00 96.50 95 ALA A N 1
ATOM 730 C CA . ALA A 1 95 ? -9.343 -0.438 -0.254 1.00 96.50 95 ALA A CA 1
ATOM 731 C C . ALA A 1 95 ? -10.485 -1.462 -0.235 1.00 96.50 95 ALA A C 1
ATOM 733 O O . ALA A 1 95 ? -11.175 -1.595 0.772 1.00 96.50 95 ALA A O 1
ATOM 734 N N . GLY A 1 96 ? -10.644 -2.236 -1.316 1.00 96.50 96 GLY A N 1
ATOM 735 C CA . GLY A 1 96 ? -11.643 -3.300 -1.409 1.00 96.50 96 GLY A CA 1
ATOM 736 C C . GLY A 1 96 ? -11.346 -4.541 -0.559 1.00 96.50 96 GLY A C 1
ATOM 737 O O . GLY A 1 96 ? -12.226 -5.388 -0.413 1.00 96.50 96 GLY A O 1
ATOM 738 N N . VAL A 1 97 ? -10.135 -4.680 -0.002 1.00 95.38 97 VAL A N 1
ATOM 739 C CA . VAL A 1 97 ? -9.753 -5.825 0.851 1.00 95.38 97 VAL A CA 1
ATOM 740 C C . VAL A 1 97 ? -9.579 -5.469 2.330 1.00 95.38 97 VAL A C 1
ATOM 742 O O . VAL A 1 97 ? -9.370 -6.375 3.140 1.00 95.38 97 VAL A O 1
ATOM 745 N N . THR A 1 98 ? -9.660 -4.184 2.677 1.00 95.75 98 THR A N 1
ATOM 746 C CA . THR A 1 98 ? -9.560 -3.640 4.042 1.00 95.75 98 THR A CA 1
ATOM 747 C C . THR A 1 98 ? -10.908 -3.175 4.571 1.00 95.75 98 THR A C 1
ATOM 749 O O . THR A 1 98 ? -11.843 -2.970 3.803 1.00 95.75 98 THR A O 1
ATOM 752 N N . THR A 1 99 ? -11.015 -2.971 5.886 1.00 95.69 99 THR A N 1
ATOM 753 C CA . THR A 1 99 ? -12.286 -2.571 6.523 1.00 95.69 99 THR A CA 1
ATOM 754 C C . THR A 1 99 ? -12.186 -1.374 7.464 1.00 95.69 99 THR A C 1
ATOM 756 O O . THR A 1 99 ? -13.202 -0.738 7.738 1.00 95.69 99 THR A O 1
ATOM 759 N N . LYS A 1 100 ? -10.998 -1.072 7.992 1.00 95.19 100 LYS A N 1
ATOM 760 C CA . LYS A 1 100 ? -10.792 -0.084 9.060 1.00 95.19 100 LYS A CA 1
ATOM 761 C C . LYS A 1 100 ? -9.609 0.839 8.812 1.00 95.19 100 LYS A C 1
ATOM 763 O O . LYS A 1 100 ? -9.651 1.980 9.262 1.00 95.19 100 LYS A O 1
ATOM 768 N N . VAL A 1 101 ? -8.549 0.344 8.173 1.00 96.12 101 VAL A N 1
ATOM 769 C CA . VAL A 1 101 ? -7.330 1.135 7.974 1.00 96.12 101 VAL A CA 1
ATOM 770 C C . VAL A 1 101 ? -7.564 2.265 6.966 1.00 96.12 101 VAL A C 1
ATOM 772 O O . VAL A 1 101 ? -8.192 2.065 5.928 1.00 96.12 101 VAL A O 1
ATOM 775 N N . GLU A 1 102 ? -7.072 3.465 7.277 1.00 96.44 102 GLU A N 1
ATOM 776 C CA . GLU A 1 102 ? -7.097 4.603 6.356 1.00 96.44 102 GLU A CA 1
ATOM 777 C C . GLU A 1 102 ? -6.090 4.361 5.216 1.00 96.44 102 GLU A C 1
ATOM 779 O O . GLU A 1 102 ? -5.015 3.795 5.419 1.00 96.44 102 GLU A O 1
ATOM 784 N N . ILE A 1 103 ? -6.414 4.806 4.004 1.00 95.00 103 ILE A N 1
ATOM 785 C CA . ILE A 1 103 ? -5.567 4.633 2.819 1.00 95.00 103 ILE A CA 1
ATOM 786 C C . ILE A 1 103 ? -5.181 6.008 2.278 1.00 95.00 103 ILE A C 1
ATOM 788 O O . ILE A 1 103 ? -6.040 6.877 2.137 1.00 95.00 103 ILE A O 1
ATOM 792 N N . GLY A 1 104 ? -3.898 6.203 1.965 1.00 92.19 104 GLY A N 1
ATOM 793 C CA . GLY A 1 104 ? -3.394 7.471 1.438 1.00 92.19 104 GLY A CA 1
ATOM 794 C C . GLY A 1 104 ? -2.099 7.351 0.636 1.00 92.19 104 GLY A C 1
ATOM 795 O O . GLY A 1 104 ? -1.523 6.272 0.508 1.00 92.19 104 GLY A O 1
ATOM 796 N N . THR A 1 105 ? -1.649 8.484 0.096 1.00 87.00 105 THR A N 1
ATOM 797 C CA . THR A 1 105 ? -0.378 8.640 -0.632 1.00 87.00 105 THR A CA 1
ATO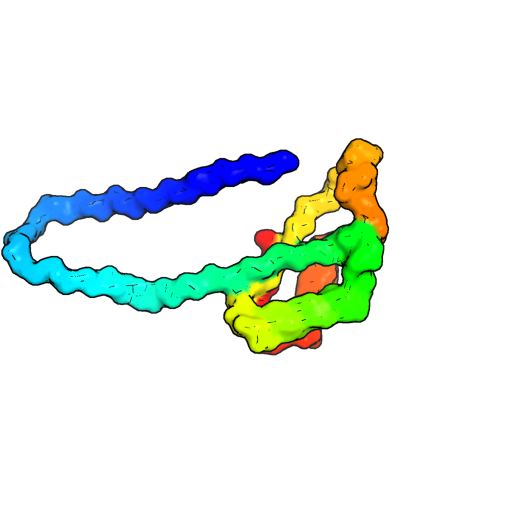M 798 C C . THR A 1 105 ? 0.568 9.538 0.147 1.00 87.00 105 THR A C 1
ATOM 800 O O . THR A 1 105 ? 0.090 10.622 0.559 1.00 87.00 105 THR A O 1
#

Radius of gyration: 20.06 Å; chains: 1; bounding box: 32×49×55 Å

pLDDT: mean 78.02, std 24.77, range [26.44, 97.12]

Foldseek 3Di:
DDPPDDDDDDDDDDDDDDDDDPPPPPVPDDDAAEDEDQQFDPQNDPVNSLVVLCVCVVVPHQAYEYDADPDCDPVNCVVTPDDGDGQVVSQVVSVVSDDGHHYYD